Protein AF-A0AAW9DKW6-F1 (afdb_monomer_lite)

Structure (mmCIF, N/CA/C/O backbone):
data_AF-A0AAW9DKW6-F1
#
_entry.id   AF-A0AAW9DKW6-F1
#
loop_
_atom_site.group_PDB
_atom_site.id
_atom_site.type_symbol
_atom_site.label_atom_id
_atom_site.label_alt_id
_atom_site.label_comp_id
_atom_site.label_asym_id
_atom_site.label_entity_id
_atom_site.label_seq_id
_atom_site.pdbx_PDB_ins_code
_atom_site.Cartn_x
_atom_site.Cartn_y
_atom_site.Cartn_z
_atom_site.occupancy
_atom_site.B_iso_or_equiv
_atom_site.auth_seq_id
_atom_site.auth_comp_id
_atom_site.auth_asym_id
_atom_site.auth_atom_id
_atom_site.pdbx_PDB_model_num
ATOM 1 N N . GLY A 1 1 ? -43.221 49.849 -8.465 1.00 35.16 1 GLY A N 1
ATOM 2 C CA . GLY A 1 1 ? -44.286 48.982 -7.931 1.00 35.16 1 GLY A CA 1
ATOM 3 C C . GLY A 1 1 ? -44.093 47.607 -8.520 1.00 35.16 1 GLY A C 1
ATOM 4 O O . GLY A 1 1 ? -43.759 47.554 -9.694 1.00 35.16 1 GLY A O 1
ATOM 5 N N . SER A 1 2 ? -44.197 46.582 -7.673 1.00 43.12 2 SER A N 1
ATOM 6 C CA . SER A 1 2 ? -44.033 45.124 -7.861 1.00 43.12 2 SER A CA 1
ATOM 7 C C . SER A 1 2 ? -44.512 44.584 -9.226 1.00 43.12 2 SER A C 1
ATOM 9 O O . SER A 1 2 ? -45.374 45.193 -9.839 1.00 43.12 2 SER A O 1
ATOM 11 N N . GLU A 1 3 ? -43.976 43.495 -9.788 1.00 44.62 3 GLU A N 1
ATOM 12 C CA . GLU A 1 3 ? -44.210 42.110 -9.345 1.00 44.62 3 GLU A CA 1
ATOM 13 C C . GLU A 1 3 ? -43.127 41.133 -9.850 1.00 44.62 3 GLU A C 1
ATOM 15 O O . GLU A 1 3 ? -42.635 41.215 -10.976 1.00 44.62 3 GLU A O 1
ATOM 20 N N . THR A 1 4 ? -42.783 40.179 -8.987 1.00 47.16 4 THR A N 1
ATOM 21 C CA . THR A 1 4 ? -41.935 39.011 -9.230 1.00 47.16 4 THR A CA 1
ATOM 22 C C . THR A 1 4 ? -42.746 37.887 -9.883 1.00 47.16 4 THR A C 1
ATOM 24 O O . THR A 1 4 ? -43.877 37.618 -9.481 1.00 47.16 4 THR A O 1
ATOM 27 N N . LYS A 1 5 ? -42.165 37.173 -10.858 1.00 43.34 5 LYS A N 1
ATOM 28 C CA . LYS A 1 5 ? -42.719 35.906 -11.361 1.00 43.34 5 LYS A CA 1
ATOM 29 C C . LYS A 1 5 ? -41.907 34.735 -10.816 1.00 43.34 5 LYS A C 1
ATOM 31 O O . LYS A 1 5 ? -40.726 34.590 -11.113 1.00 43.34 5 LYS A O 1
ATOM 36 N N . TYR A 1 6 ? -42.584 33.930 -10.010 1.00 49.03 6 TYR A N 1
ATOM 37 C CA . TYR A 1 6 ? -42.158 32.635 -9.505 1.00 49.03 6 TYR A CA 1
ATOM 38 C C . TYR A 1 6 ? -41.868 31.662 -10.653 1.00 49.03 6 TYR A C 1
ATOM 40 O O . TYR A 1 6 ? -42.619 31.610 -11.630 1.00 49.03 6 TYR A O 1
ATOM 48 N N . SER A 1 7 ? -40.831 30.841 -10.510 1.00 51.28 7 SER A N 1
ATOM 49 C CA . SER A 1 7 ? -40.806 29.488 -11.072 1.00 51.28 7 SER A CA 1
ATOM 50 C C . SER A 1 7 ? -39.934 28.592 -10.200 1.00 51.28 7 SER A C 1
ATOM 52 O O . SER A 1 7 ? -38.796 28.914 -9.874 1.00 51.28 7 SER A O 1
ATOM 54 N N . GLU A 1 8 ? -40.573 27.511 -9.774 1.00 46.28 8 GLU A N 1
ATOM 55 C CA . GLU A 1 8 ? -40.138 26.464 -8.865 1.00 46.28 8 GLU A CA 1
ATOM 56 C C . GLU A 1 8 ? -38.987 25.627 -9.429 1.00 46.28 8 GLU A C 1
ATOM 58 O O . GLU A 1 8 ? -39.012 25.249 -10.597 1.00 46.28 8 GLU A O 1
ATOM 63 N N . THR A 1 9 ? -38.098 25.167 -8.551 1.00 47.16 9 THR A N 1
ATOM 64 C CA . THR A 1 9 ? -37.628 23.779 -8.616 1.00 47.16 9 THR A CA 1
ATOM 65 C C . THR A 1 9 ? -37.539 23.225 -7.207 1.00 47.16 9 THR A C 1
ATOM 67 O O . THR A 1 9 ? -36.734 23.666 -6.390 1.00 47.16 9 THR A O 1
ATOM 70 N N . LYS A 1 10 ? -38.412 22.251 -6.943 1.00 49.38 10 LYS A N 1
ATOM 71 C CA . LYS A 1 10 ? -38.338 21.346 -5.803 1.00 49.38 10 LYS A CA 1
ATOM 72 C C . LYS A 1 10 ? -37.020 20.580 -5.856 1.00 49.38 10 LYS A C 1
ATOM 74 O O . LYS A 1 10 ? -36.683 20.019 -6.895 1.00 49.38 10 LYS A O 1
ATOM 79 N N . GLY A 1 11 ? -36.317 20.525 -4.736 1.00 43.34 11 GLY A N 1
ATOM 80 C CA . GLY A 1 11 ? -35.066 19.791 -4.627 1.00 43.34 11 GLY A CA 1
ATOM 81 C C . GLY A 1 11 ? -34.689 19.593 -3.172 1.00 43.34 11 GLY A C 1
ATOM 82 O O . GLY A 1 11 ? -33.924 20.378 -2.636 1.00 43.34 11 GLY A O 1
ATOM 83 N N . SER A 1 12 ? -35.262 18.540 -2.585 1.00 47.69 12 SER A N 1
ATOM 84 C CA . SER A 1 12 ? -34.790 17.815 -1.398 1.00 47.69 12 SER A CA 1
ATOM 85 C C . SER A 1 12 ? -34.518 18.620 -0.121 1.00 47.69 12 SER A C 1
ATOM 87 O O . SER A 1 12 ? -33.441 19.184 0.054 1.00 47.69 12 SER A O 1
ATOM 89 N N . ASP A 1 13 ? -35.453 18.513 0.827 1.00 44.62 13 ASP A N 1
ATOM 90 C CA . ASP A 1 13 ? -35.159 18.559 2.262 1.00 44.62 13 ASP A CA 1
ATOM 91 C C . ASP A 1 13 ? -34.116 17.479 2.593 1.00 44.62 13 ASP A C 1
ATOM 93 O O . ASP A 1 13 ? -34.447 16.314 2.809 1.00 44.62 13 ASP A O 1
ATOM 97 N N . PHE A 1 14 ? -32.842 17.859 2.619 1.00 41.62 14 PHE A N 1
ATOM 98 C CA . PHE A 1 14 ? -31.867 17.204 3.479 1.00 41.62 14 PHE A CA 1
ATOM 99 C C . PHE A 1 14 ? -31.694 18.105 4.692 1.00 41.62 14 PHE A C 1
ATOM 101 O O . PHE A 1 14 ? -30.911 19.052 4.686 1.00 41.62 14 PHE A O 1
ATOM 108 N N . LEU A 1 15 ? -32.488 17.808 5.719 1.00 44.50 15 LEU A N 1
ATOM 109 C CA . LEU A 1 15 ? -32.246 18.256 7.081 1.00 44.50 15 LEU A CA 1
ATOM 110 C C . LEU A 1 15 ? -30.913 17.641 7.520 1.00 44.50 15 LEU A C 1
ATOM 112 O O . LEU A 1 15 ? -30.858 16.501 7.974 1.00 44.50 15 LEU A O 1
ATOM 116 N N . ILE A 1 16 ? -29.825 18.367 7.290 1.00 47.31 16 ILE A N 1
ATOM 117 C CA . ILE A 1 16 ? -28.571 18.135 7.994 1.00 47.31 16 ILE A CA 1
ATOM 118 C C . ILE A 1 16 ? -28.750 18.871 9.316 1.00 47.31 16 ILE A C 1
ATOM 120 O O . ILE A 1 16 ? -28.733 20.101 9.345 1.00 47.31 16 ILE A O 1
ATOM 124 N N . GLU A 1 17 ? -29.020 18.112 10.378 1.00 41.00 17 GLU A N 1
ATOM 125 C CA . GLU A 1 17 ? -28.865 18.593 11.749 1.00 41.00 17 GLU A CA 1
ATOM 126 C C . GLU A 1 17 ? -27.400 18.998 11.933 1.00 41.00 17 GLU A C 1
ATOM 128 O O . GLU A 1 17 ? -26.493 18.172 12.026 1.00 41.00 17 GLU A O 1
ATOM 133 N N . ASP A 1 18 ? -27.196 20.309 11.867 1.00 47.84 18 ASP A N 1
ATOM 134 C CA . ASP A 1 18 ? -25.997 21.024 12.264 1.00 47.84 18 ASP A CA 1
ATOM 135 C C . ASP A 1 18 ? -26.005 21.120 13.792 1.00 47.84 18 ASP A C 1
ATOM 137 O O . ASP A 1 18 ? -26.626 22.011 14.364 1.00 47.84 18 ASP A O 1
ATOM 141 N N . GLU A 1 19 ? -25.370 20.160 14.459 1.00 49.59 19 GLU A N 1
ATOM 142 C CA . GLU A 1 19 ? -25.037 20.274 15.877 1.00 49.59 19 GLU A CA 1
ATOM 143 C C . GLU A 1 19 ? -23.815 19.398 16.178 1.00 49.59 19 GLU A C 1
ATOM 145 O O . GLU A 1 19 ? -23.914 18.196 16.386 1.00 49.59 19 GLU A O 1
ATOM 150 N N . GLU A 1 20 ? -22.623 19.992 16.136 1.00 48.19 20 GLU A N 1
ATOM 151 C CA . GLU A 1 20 ? -21.885 20.190 17.383 1.00 48.19 20 GLU A CA 1
ATOM 152 C C . GLU A 1 20 ? -20.716 21.163 17.197 1.00 48.19 20 GLU A C 1
ATOM 154 O O . GLU A 1 20 ? -19.882 21.092 16.292 1.00 48.19 20 GLU A O 1
ATOM 1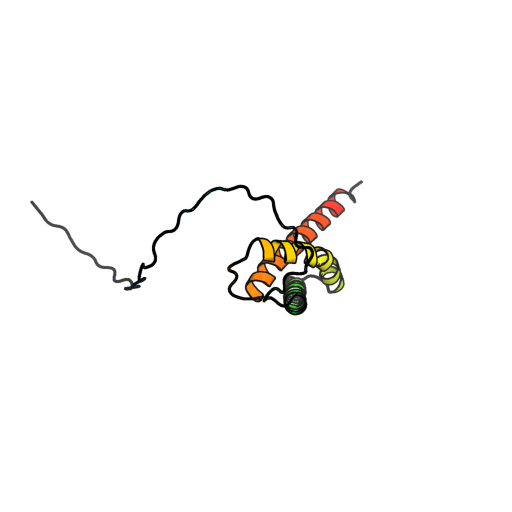59 N N . GLU A 1 21 ? -20.722 22.128 18.103 1.00 45.25 21 GLU A N 1
ATOM 160 C CA . GLU A 1 21 ? -19.835 23.261 18.205 1.00 45.25 21 GLU A CA 1
ATOM 161 C C . GLU A 1 21 ? -18.399 22.885 18.608 1.00 45.25 21 GLU A C 1
ATOM 163 O O . GLU A 1 21 ? -18.156 22.078 19.496 1.00 45.25 21 GLU A O 1
ATOM 168 N N . ARG A 1 22 ? -17.455 23.624 18.013 1.00 50.56 22 ARG A N 1
ATOM 169 C CA . ARG A 1 22 ? -16.296 24.271 18.660 1.00 50.56 22 ARG A CA 1
ATOM 170 C C . ARG A 1 22 ? -15.462 23.426 19.637 1.00 50.56 22 ARG A C 1
ATOM 172 O O . ARG A 1 22 ? -1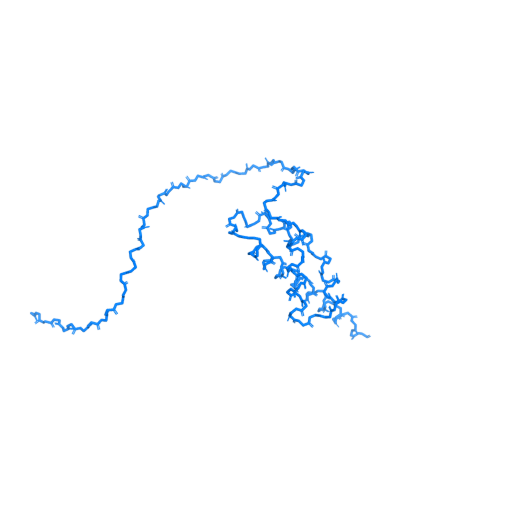5.809 23.281 20.801 1.00 50.56 22 ARG A O 1
ATOM 179 N N . GLN A 1 23 ? -14.204 23.205 19.255 1.00 39.22 23 GLN A N 1
ATOM 180 C CA . GLN A 1 23 ? -13.068 23.530 20.129 1.00 39.22 23 GLN A CA 1
ATOM 181 C C . GLN A 1 23 ? -11.820 23.848 19.290 1.00 39.22 23 GLN A C 1
ATOM 183 O O . GLN A 1 23 ? -11.132 22.969 18.781 1.00 39.22 23 GLN A O 1
ATOM 188 N N . GLN A 1 24 ? -11.552 25.149 19.136 1.00 46.97 24 GLN A N 1
ATOM 189 C CA . GLN A 1 24 ? -10.195 25.650 18.936 1.00 46.97 24 GLN A CA 1
ATOM 190 C C . GLN A 1 24 ? -9.420 25.380 20.224 1.00 46.97 24 GLN A C 1
ATOM 192 O O . GLN A 1 24 ? -9.861 25.834 21.280 1.00 46.97 24 GLN A O 1
ATOM 197 N N . VAL A 1 25 ? -8.274 24.708 20.144 1.00 41.38 25 VAL A N 1
ATOM 198 C CA . VAL A 1 25 ? -7.236 24.843 21.170 1.00 41.38 25 VAL A CA 1
ATOM 199 C C . VAL A 1 25 ? -5.850 24.581 20.583 1.00 41.38 25 VAL A C 1
ATOM 201 O O . VAL A 1 25 ? -5.556 23.494 20.099 1.00 41.38 25 VAL A O 1
ATOM 204 N N . ASP A 1 26 ? -5.059 25.648 20.655 1.00 37.72 26 ASP A N 1
ATOM 205 C CA . ASP A 1 26 ? -3.612 25.745 20.830 1.00 37.72 26 ASP A CA 1
ATOM 206 C C . ASP A 1 26 ? -2.649 24.943 19.940 1.00 37.72 26 ASP A C 1
ATOM 208 O O . ASP A 1 26 ? -2.352 23.766 20.138 1.00 37.72 26 ASP A O 1
ATOM 212 N N . GLU A 1 27 ? -1.987 25.713 19.076 1.00 49.94 27 GLU A N 1
ATOM 213 C CA . GLU A 1 27 ? -0.588 25.543 18.696 1.00 49.94 27 GLU A CA 1
ATOM 214 C C . GLU A 1 27 ? 0.297 25.361 19.944 1.00 49.94 27 GLU A C 1
ATOM 216 O O . GLU A 1 27 ? 0.705 26.336 20.576 1.00 49.94 27 GLU A O 1
ATOM 221 N N . LYS A 1 28 ? 0.650 24.119 20.291 1.00 40.00 28 LYS A N 1
ATOM 222 C CA . LYS A 1 28 ? 1.802 23.842 21.158 1.00 40.00 28 LYS A CA 1
ATOM 223 C C . LYS A 1 28 ? 2.639 22.719 20.578 1.00 40.00 28 LYS A C 1
ATOM 225 O O . LYS A 1 28 ? 2.232 21.567 20.499 1.00 40.00 28 LYS A O 1
ATOM 230 N N . GLN A 1 29 ? 3.830 23.127 20.155 1.00 50.75 29 GLN A N 1
ATOM 231 C CA . GLN A 1 29 ? 5.022 22.301 20.067 1.00 50.75 29 GLN A CA 1
ATOM 232 C C . GLN A 1 29 ? 5.095 21.399 21.303 1.00 50.75 29 GLN A C 1
ATOM 234 O O . GLN A 1 29 ? 5.356 21.876 22.403 1.00 50.75 29 GLN A O 1
ATOM 239 N N . GLU A 1 30 ? 4.891 20.104 21.108 1.00 42.16 30 GLU A N 1
ATOM 240 C CA . GLU A 1 30 ? 5.376 19.094 22.033 1.00 42.16 30 GLU A CA 1
ATOM 241 C C . GLU A 1 30 ? 6.250 18.138 21.224 1.00 42.16 30 GLU A C 1
ATOM 243 O O . GLU A 1 30 ? 5.783 17.228 20.539 1.00 42.16 30 GLU A O 1
ATOM 248 N N . GLU A 1 31 ? 7.566 18.368 21.297 1.00 61.25 31 GLU A N 1
ATOM 249 C CA . GLU A 1 31 ? 8.475 17.234 21.412 1.00 61.25 31 GLU A CA 1
ATOM 250 C C . GLU A 1 31 ? 7.874 16.308 22.470 1.00 61.25 31 GLU A C 1
ATOM 252 O O . GLU A 1 31 ? 7.593 16.79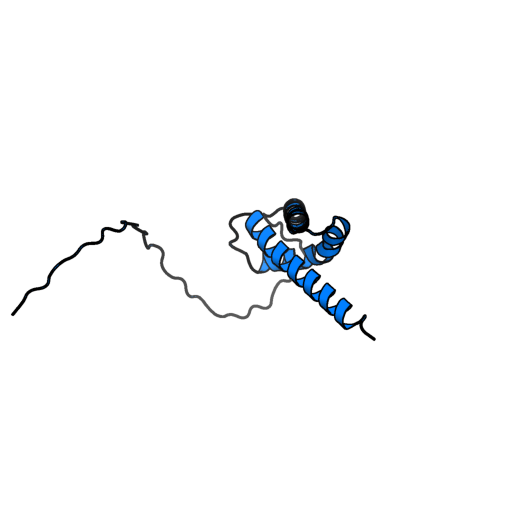5 23.560 1.00 61.25 31 GLU A O 1
ATOM 257 N N . ASN A 1 32 ? 7.618 15.036 22.155 1.00 43.47 32 ASN A N 1
ATOM 258 C CA . ASN A 1 32 ? 7.835 13.888 23.041 1.00 43.47 32 ASN A CA 1
ATOM 259 C C . ASN A 1 32 ? 7.155 12.604 22.521 1.00 43.47 32 ASN A C 1
ATOM 261 O O . ASN A 1 32 ? 6.047 12.605 21.996 1.00 43.47 32 ASN A O 1
ATOM 265 N N . PHE A 1 33 ? 7.853 11.495 22.786 1.00 46.16 33 PHE A N 1
ATOM 266 C CA . PHE A 1 33 ? 7.444 10.090 22.678 1.00 46.16 33 PHE A CA 1
ATOM 267 C C . PHE A 1 33 ? 7.458 9.455 21.280 1.00 46.16 33 PHE A C 1
ATOM 269 O O . PHE A 1 33 ? 6.437 9.054 20.729 1.00 46.16 33 PHE A O 1
ATOM 276 N N . THR A 1 34 ? 8.670 9.174 20.783 1.00 50.03 34 THR A N 1
ATOM 277 C CA . THR A 1 34 ? 8.888 8.009 19.910 1.00 50.03 34 THR A CA 1
ATOM 278 C C . THR A 1 34 ? 8.724 6.735 20.741 1.00 50.03 34 THR A C 1
ATOM 280 O O . THR A 1 34 ? 9.689 6.093 21.160 1.00 50.03 34 THR A O 1
ATOM 283 N N . SER A 1 35 ? 7.477 6.365 21.034 1.00 45.94 35 SER A N 1
ATOM 284 C CA . SER A 1 35 ? 7.212 5.034 21.563 1.00 45.94 35 SER A CA 1
ATOM 285 C C . SER A 1 35 ? 7.546 4.040 20.453 1.00 45.94 35 SER A C 1
ATOM 287 O O . SER A 1 35 ? 6.792 3.886 19.500 1.00 45.94 35 SER A O 1
ATOM 289 N N . LYS A 1 36 ? 8.705 3.377 20.551 1.00 52.97 36 LYS A N 1
ATOM 290 C CA . LYS A 1 36 ? 9.090 2.225 19.712 1.00 52.97 36 LYS A CA 1
ATOM 291 C C . LYS A 1 36 ? 8.307 0.964 20.100 1.00 52.97 36 LYS A C 1
ATOM 293 O O . LYS A 1 36 ? 8.851 -0.136 20.123 1.00 52.97 36 LYS A O 1
ATOM 298 N N . VAL A 1 37 ? 7.060 1.139 20.503 1.00 50.69 37 VAL A N 1
ATOM 299 C CA . VAL A 1 37 ? 6.123 0.055 20.731 1.00 50.69 37 VAL A CA 1
ATOM 300 C C . VAL A 1 37 ? 5.233 0.106 19.514 1.00 50.69 37 VAL A C 1
ATOM 302 O O . VAL A 1 37 ? 4.620 1.146 19.284 1.00 50.69 37 VAL A O 1
ATOM 305 N N . ASP A 1 38 ? 5.224 -0.972 18.730 1.00 55.19 38 ASP A N 1
ATOM 306 C CA . ASP A 1 38 ? 4.225 -1.189 17.686 1.00 55.19 38 ASP A CA 1
ATOM 307 C C . ASP A 1 38 ? 2.869 -0.918 18.338 1.00 55.19 38 ASP A C 1
ATOM 309 O O . ASP A 1 38 ? 2.392 -1.693 19.174 1.00 55.19 38 ASP A O 1
ATOM 313 N N . GLY A 1 39 ? 2.325 0.274 18.093 1.00 56.22 39 GLY A N 1
ATOM 314 C CA . GLY A 1 39 ? 1.058 0.668 18.672 1.00 56.22 39 GLY A CA 1
ATOM 315 C C . GLY A 1 39 ? 0.066 -0.355 18.169 1.00 56.22 39 GLY A C 1
ATOM 316 O O . GLY A 1 39 ? -0.015 -0.554 16.959 1.00 56.22 39 GLY A O 1
ATOM 317 N N . VAL A 1 40 ? -0.635 -1.038 19.078 1.00 60.72 40 VAL A N 1
ATOM 318 C CA . VAL A 1 40 ? -1.676 -1.993 18.695 1.00 60.72 40 VAL A CA 1
ATOM 319 C C . VAL A 1 40 ? -2.738 -1.200 17.948 1.00 60.72 40 VAL A C 1
ATOM 321 O O . VAL A 1 40 ? -3.614 -0.556 18.523 1.00 60.72 40 VAL A O 1
ATOM 324 N N . THR A 1 41 ? -2.575 -1.166 16.637 1.00 73.62 41 THR A N 1
ATOM 325 C CA . THR A 1 41 ? -3.462 -0.506 15.708 1.00 73.62 41 THR A CA 1
ATOM 326 C C . THR A 1 41 ? -4.683 -1.393 15.565 1.00 73.62 41 THR A C 1
ATOM 328 O O . THR A 1 41 ? -4.583 -2.614 15.470 1.00 73.62 41 THR A O 1
ATOM 331 N N . LYS A 1 42 ? -5.867 -0.777 15.544 1.00 85.19 42 LYS A N 1
ATOM 332 C CA . LYS A 1 42 ? -7.124 -1.492 15.277 1.00 85.19 42 LYS A CA 1
ATOM 333 C C . LYS A 1 42 ? -7.183 -2.073 13.857 1.00 85.19 42 LYS A C 1
ATOM 335 O O . LYS A 1 42 ? -8.125 -2.788 13.532 1.00 85.19 42 LYS A O 1
ATOM 340 N N . TYR A 1 43 ? -6.224 -1.716 13.005 1.00 90.31 43 TYR A N 1
ATOM 341 C CA . TYR A 1 43 ? -6.132 -2.176 11.633 1.00 90.31 43 TYR A CA 1
ATOM 342 C C . TYR A 1 43 ? -5.091 -3.282 11.517 1.00 90.31 43 TYR A C 1
ATOM 344 O O . TYR A 1 43 ? -3.901 -3.026 11.676 1.00 90.31 43 TYR A O 1
ATOM 352 N N . ASP A 1 44 ? -5.534 -4.492 11.198 1.00 93.31 44 ASP A N 1
ATOM 353 C CA . ASP A 1 44 ? -4.647 -5.631 10.985 1.00 93.31 44 ASP A CA 1
ATOM 354 C C . ASP A 1 44 ? -3.695 -5.368 9.803 1.00 93.31 44 ASP A C 1
ATOM 356 O O . ASP A 1 44 ? -4.116 -5.035 8.689 1.00 93.31 44 ASP A O 1
ATOM 360 N N . ARG A 1 45 ? -2.391 -5.477 10.075 1.00 95.50 45 ARG A N 1
ATOM 361 C CA . ARG A 1 45 ? -1.333 -5.208 9.101 1.00 95.50 45 ARG A CA 1
ATOM 362 C C . ARG A 1 45 ? -1.322 -6.234 7.972 1.00 95.50 45 ARG A C 1
ATOM 364 O O . ARG A 1 45 ? -1.136 -5.835 6.825 1.00 95.50 45 ARG A O 1
ATOM 371 N N . ASP A 1 46 ? -1.512 -7.512 8.277 1.00 96.56 46 ASP A N 1
ATOM 372 C CA . ASP A 1 46 ? -1.452 -8.598 7.297 1.00 96.56 46 ASP A CA 1
ATOM 373 C C . ASP A 1 46 ? -2.700 -8.596 6.409 1.00 96.56 46 ASP A C 1
ATOM 375 O O . ASP A 1 46 ? -2.606 -8.794 5.197 1.00 96.56 46 ASP A O 1
ATOM 379 N N . TYR A 1 47 ? -3.859 -8.259 6.980 1.00 97.38 47 TYR A N 1
ATOM 380 C CA . TYR A 1 47 ? -5.078 -8.020 6.210 1.00 97.38 47 TYR A CA 1
ATOM 381 C C . TYR A 1 47 ? -4.897 -6.864 5.216 1.00 97.38 47 TYR A C 1
ATOM 383 O O . TYR A 1 47 ? -5.175 -7.016 4.026 1.00 97.38 47 TYR A O 1
ATOM 391 N N . ILE A 1 48 ? -4.371 -5.722 5.672 1.00 98.06 48 ILE A N 1
ATOM 392 C CA . ILE A 1 48 ? -4.112 -4.569 4.795 1.00 98.06 48 ILE A CA 1
ATOM 393 C C . ILE A 1 48 ? -3.041 -4.891 3.752 1.00 98.06 48 ILE A C 1
ATOM 395 O O . ILE A 1 48 ? -3.177 -4.482 2.601 1.00 98.06 48 ILE A O 1
ATOM 399 N N . TRP A 1 49 ? -2.007 -5.649 4.120 1.00 98.50 49 TRP A N 1
ATOM 400 C CA . TRP A 1 49 ? -0.998 -6.128 3.178 1.00 98.50 49 TRP A CA 1
ATOM 401 C C . TRP A 1 49 ? -1.639 -6.925 2.038 1.00 98.50 49 TRP A C 1
ATOM 403 O O . TRP A 1 49 ? -1.353 -6.644 0.874 1.00 98.50 49 TRP A O 1
ATOM 413 N N . GLY A 1 50 ? -2.553 -7.847 2.362 1.00 98.25 50 GLY A N 1
ATOM 414 C CA . GLY A 1 50 ? -3.298 -8.634 1.378 1.00 98.25 50 GLY A CA 1
ATOM 415 C C . GLY A 1 50 ? -4.135 -7.764 0.440 1.00 98.25 50 GLY A C 1
ATOM 416 O O . GLY A 1 50 ? -4.011 -7.887 -0.775 1.00 98.25 50 GLY A O 1
ATOM 417 N N . LEU A 1 51 ? -4.904 -6.816 0.990 1.00 98.62 51 LEU A N 1
ATOM 418 C CA . LEU A 1 51 ? -5.714 -5.892 0.187 1.00 98.62 51 LEU A CA 1
ATOM 419 C C . LEU A 1 51 ? -4.864 -5.069 -0.789 1.00 98.62 51 LEU A C 1
ATOM 421 O O . LEU A 1 51 ? -5.216 -4.935 -1.960 1.00 98.62 51 LEU A O 1
ATOM 425 N N . VAL A 1 52 ? -3.740 -4.523 -0.322 1.00 98.69 52 VAL A N 1
ATOM 426 C CA . VAL A 1 52 ? -2.841 -3.720 -1.162 1.00 98.69 52 VAL A CA 1
ATOM 427 C C . VAL A 1 52 ? -2.199 -4.581 -2.250 1.00 98.69 52 VAL A C 1
ATOM 429 O O . VAL A 1 52 ? -2.125 -4.154 -3.404 1.00 98.69 52 VAL A O 1
ATOM 432 N N . HIS A 1 53 ? -1.757 -5.795 -1.909 1.00 98.62 53 HIS A N 1
ATOM 433 C CA . HIS A 1 53 ? -1.179 -6.728 -2.878 1.00 98.62 53 HIS A CA 1
ATOM 434 C C . HIS A 1 53 ? -2.190 -7.090 -3.972 1.00 98.62 53 HIS A C 1
ATOM 436 O O . HIS A 1 53 ? -1.891 -6.940 -5.162 1.00 98.62 53 HIS A O 1
ATOM 442 N N . ASP A 1 54 ? -3.414 -7.445 -3.584 1.00 98.56 54 ASP A N 1
ATOM 443 C CA . ASP A 1 54 ? -4.499 -7.758 -4.512 1.00 98.56 54 ASP A CA 1
ATOM 444 C C . ASP A 1 54 ? -4.832 -6.569 -5.422 1.00 98.56 54 ASP A C 1
ATOM 446 O O . ASP A 1 54 ? -5.004 -6.743 -6.631 1.00 98.56 54 ASP A O 1
ATOM 450 N N . GLN A 1 55 ? -4.865 -5.345 -4.885 1.00 98.31 55 GLN A N 1
ATOM 451 C CA . GLN A 1 55 ? -5.091 -4.133 -5.679 1.00 98.31 55 GLN A CA 1
ATOM 452 C C . GLN A 1 55 ? -3.977 -3.890 -6.708 1.00 98.31 55 GLN A C 1
ATOM 454 O O . GLN A 1 55 ? -4.265 -3.553 -7.858 1.00 98.31 55 GLN A O 1
ATOM 459 N N . LEU A 1 56 ? -2.707 -4.126 -6.357 1.00 98.12 56 LEU A N 1
ATOM 460 C CA . LEU A 1 56 ? -1.592 -4.040 -7.311 1.00 98.12 56 LEU A CA 1
ATOM 461 C C . LEU A 1 56 ? -1.773 -5.043 -8.454 1.00 98.12 56 LEU A C 1
ATOM 463 O O . LEU A 1 56 ? -1.624 -4.687 -9.626 1.00 98.12 56 LEU A O 1
ATOM 467 N N . ARG A 1 57 ? -2.168 -6.279 -8.133 1.00 98.00 57 ARG A N 1
ATOM 468 C CA . ARG A 1 57 ? -2.445 -7.327 -9.128 1.00 98.00 57 ARG A CA 1
ATOM 469 C C . ARG A 1 57 ? -3.610 -6.938 -10.042 1.00 98.00 57 ARG A C 1
ATOM 471 O O . ARG A 1 57 ? -3.499 -7.070 -11.259 1.00 98.00 57 ARG A O 1
ATOM 478 N N . GLN A 1 58 ? -4.690 -6.402 -9.476 1.00 97.75 58 GLN A N 1
ATOM 479 C CA . GLN A 1 58 ? -5.857 -5.923 -10.227 1.00 97.75 58 GLN A CA 1
ATOM 480 C C . GLN A 1 58 ? -5.537 -4.710 -11.111 1.00 97.75 58 GLN A C 1
ATOM 482 O O . GLN A 1 58 ? -6.123 -4.563 -12.180 1.00 97.75 58 GLN A O 1
ATOM 487 N N . SER A 1 59 ? -4.567 -3.878 -10.717 1.00 94.94 59 SER A N 1
ATOM 488 C CA . SER A 1 59 ? -4.089 -2.740 -11.516 1.00 94.94 59 SER A CA 1
ATOM 489 C C . SER A 1 59 ? -3.177 -3.140 -12.687 1.00 94.94 59 SER A C 1
ATOM 491 O O . SER A 1 59 ? -2.741 -2.285 -13.457 1.00 94.94 59 SER A O 1
ATOM 493 N N . GLY A 1 60 ? -2.909 -4.441 -12.848 1.00 95.56 60 GLY A N 1
ATOM 494 C CA . GLY A 1 60 ? -2.192 -5.006 -13.991 1.00 95.56 60 GLY A CA 1
ATOM 495 C C . GLY A 1 60 ? -0.7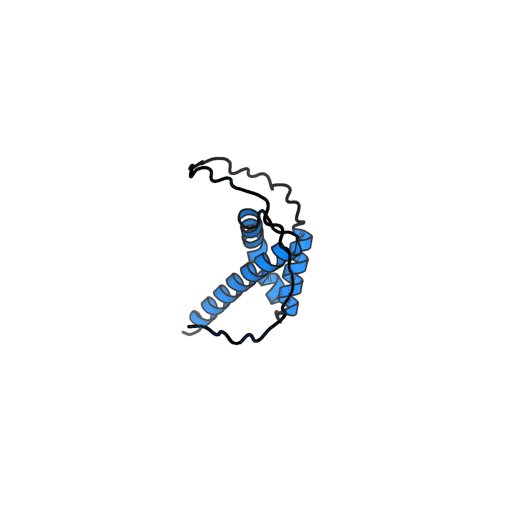26 -5.350 -13.727 1.00 95.56 60 GLY A C 1
ATOM 496 O O . GLY A 1 60 ? -0.024 -5.744 -14.660 1.00 95.56 60 GLY A O 1
ATOM 497 N N . LEU A 1 61 ? -0.242 -5.245 -12.484 1.00 96.44 61 LEU A N 1
ATOM 498 C CA . LEU A 1 61 ? 1.110 -5.688 -12.150 1.00 96.44 61 LEU A CA 1
ATOM 499 C C . LEU A 1 61 ? 1.196 -7.224 -12.158 1.00 96.44 61 LEU A C 1
ATOM 501 O O . LEU A 1 61 ? 0.315 -7.954 -11.683 1.00 96.44 61 LEU A O 1
ATOM 505 N N . SER A 1 62 ? 2.307 -7.736 -12.693 1.00 97.50 62 SER A N 1
ATOM 506 C CA . SER A 1 62 ? 2.648 -9.156 -12.580 1.00 97.50 62 SER A CA 1
ATOM 507 C C . SER A 1 62 ? 2.887 -9.536 -11.114 1.00 97.50 62 SER A C 1
ATOM 509 O O . SER A 1 62 ? 3.124 -8.669 -10.281 1.00 97.50 62 SER A O 1
ATOM 511 N N . GLN A 1 63 ? 2.856 -10.833 -10.790 1.00 97.00 63 GLN A N 1
ATOM 512 C CA . GLN A 1 63 ? 3.039 -11.301 -9.411 1.00 97.00 63 GLN A CA 1
ATOM 513 C C . GLN A 1 63 ? 4.361 -10.782 -8.843 1.00 97.00 63 GLN A C 1
ATOM 515 O O . GLN A 1 63 ? 4.379 -10.134 -7.806 1.00 97.00 63 GLN A O 1
ATOM 520 N N . SER A 1 64 ? 5.445 -10.975 -9.594 1.00 97.31 64 SER A N 1
ATOM 521 C CA . SER A 1 64 ? 6.780 -10.529 -9.206 1.00 97.31 64 SER A CA 1
ATOM 522 C C . SER A 1 64 ? 6.884 -9.007 -9.088 1.00 97.31 64 SER A C 1
ATOM 524 O O . SER A 1 64 ? 7.585 -8.517 -8.210 1.00 97.31 64 SER A O 1
ATOM 526 N N . ALA A 1 65 ? 6.195 -8.251 -9.952 1.00 96.88 65 ALA A N 1
ATOM 527 C CA . ALA A 1 65 ? 6.171 -6.793 -9.858 1.00 96.88 65 ALA A CA 1
ATOM 528 C C . ALA A 1 65 ? 5.394 -6.321 -8.621 1.00 96.88 65 ALA A C 1
ATOM 530 O O . ALA A 1 65 ? 5.855 -5.413 -7.937 1.00 96.88 65 ALA A O 1
ATOM 531 N N . SER A 1 66 ? 4.260 -6.953 -8.301 1.00 97.94 66 SER A N 1
ATOM 532 C CA . SER A 1 66 ? 3.509 -6.681 -7.073 1.00 97.94 66 SER A CA 1
ATOM 533 C C . SER A 1 66 ? 4.339 -7.008 -5.834 1.00 97.94 66 SER A C 1
ATOM 535 O O . SER A 1 66 ? 4.490 -6.149 -4.972 1.00 97.94 66 SER A O 1
ATOM 537 N N . ASP A 1 67 ? 4.949 -8.196 -5.775 1.00 97.62 67 ASP A N 1
ATOM 538 C CA . ASP A 1 67 ? 5.810 -8.613 -4.660 1.00 97.62 67 ASP A CA 1
ATOM 539 C C . ASP A 1 67 ? 6.960 -7.619 -4.443 1.00 97.62 67 ASP A C 1
ATOM 541 O O . ASP A 1 67 ? 7.273 -7.252 -3.311 1.00 97.62 67 ASP A O 1
ATOM 545 N N . TYR A 1 68 ? 7.555 -7.129 -5.534 1.00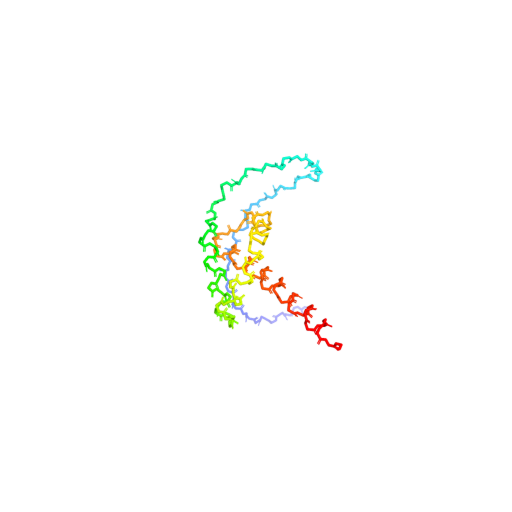 96.50 68 TYR A N 1
ATOM 546 C CA . TYR A 1 68 ? 8.613 -6.130 -5.465 1.00 96.50 68 TYR A CA 1
ATOM 547 C C . TYR A 1 68 ? 8.094 -4.748 -5.056 1.00 96.50 68 TYR A C 1
ATOM 549 O O . TYR A 1 68 ? 8.739 -4.068 -4.268 1.00 96.50 68 TYR A O 1
ATOM 557 N N . ALA A 1 69 ? 6.931 -4.309 -5.540 1.00 97.38 69 ALA A N 1
ATOM 558 C CA . ALA A 1 69 ? 6.340 -3.041 -5.114 1.00 97.38 69 ALA A CA 1
ATOM 559 C C . ALA A 1 69 ? 6.024 -3.041 -3.605 1.00 97.38 69 ALA A C 1
ATOM 561 O O . ALA A 1 69 ? 6.196 -2.020 -2.938 1.00 97.38 69 ALA A O 1
ATOM 562 N N . MET A 1 70 ? 5.660 -4.195 -3.034 1.00 98.31 70 MET A N 1
ATOM 563 C CA . MET A 1 70 ? 5.369 -4.331 -1.602 1.00 98.31 70 MET A CA 1
ATOM 564 C C . MET A 1 70 ? 6.563 -4.058 -0.674 1.00 98.31 70 MET A C 1
ATOM 566 O O . MET A 1 70 ? 6.353 -3.927 0.531 1.00 98.31 70 MET A O 1
ATOM 570 N N . ILE A 1 71 ? 7.789 -3.869 -1.182 1.00 97.81 71 ILE A N 1
ATOM 571 C CA . ILE A 1 71 ? 8.910 -3.377 -0.356 1.00 97.81 71 ILE A CA 1
ATOM 572 C C . ILE A 1 71 ? 8.601 -2.020 0.292 1.00 97.81 71 ILE A C 1
ATOM 574 O O . ILE A 1 71 ? 9.085 -1.740 1.384 1.00 97.81 71 ILE A O 1
ATOM 578 N N . TYR A 1 72 ? 7.767 -1.194 -0.350 1.00 98.25 72 TYR A N 1
ATOM 579 C CA . TYR A 1 72 ? 7.372 0.121 0.161 1.00 98.25 72 TYR A CA 1
ATOM 580 C C . TYR A 1 72 ? 6.225 0.050 1.176 1.00 98.25 72 TYR A C 1
ATOM 582 O O . TYR A 1 72 ? 5.853 1.068 1.756 1.00 98.25 72 TYR A O 1
ATOM 590 N N . PHE A 1 73 ? 5.636 -1.129 1.393 1.00 98.50 73 PHE A N 1
ATOM 591 C CA . PHE A 1 73 ? 4.423 -1.278 2.189 1.00 98.50 73 PHE A CA 1
ATOM 592 C C . PHE A 1 73 ? 4.589 -0.770 3.620 1.00 98.50 73 PHE A C 1
ATOM 594 O O . PHE A 1 73 ? 3.771 0.023 4.067 1.00 98.50 73 PHE A O 1
ATOM 601 N N . SER A 1 74 ? 5.633 -1.211 4.331 1.00 97.62 74 SER A N 1
ATOM 602 C CA . SER A 1 74 ? 5.805 -0.900 5.757 1.00 97.62 74 SER A CA 1
ATOM 603 C C . SER A 1 74 ? 5.839 0.605 6.010 1.00 97.62 74 SER A C 1
ATOM 605 O O . SER A 1 74 ? 5.101 1.099 6.859 1.00 97.62 74 SER A O 1
ATOM 607 N N . ASP A 1 75 ? 6.624 1.335 5.219 1.00 97.62 75 ASP A N 1
ATOM 608 C CA . ASP A 1 75 ? 6.768 2.785 5.351 1.00 97.62 75 ASP A CA 1
ATOM 609 C C . ASP A 1 75 ? 5.450 3.498 5.032 1.00 97.62 75 ASP A C 1
ATOM 611 O O . ASP A 1 75 ? 5.032 4.417 5.737 1.00 97.62 75 ASP A O 1
ATOM 615 N N . ARG A 1 76 ? 4.749 3.054 3.982 1.00 98.12 76 ARG A N 1
ATOM 616 C CA . ARG A 1 76 ? 3.467 3.645 3.580 1.00 98.12 76 ARG A CA 1
ATOM 617 C C . ARG A 1 76 ? 2.339 3.318 4.555 1.00 98.12 76 ARG A C 1
ATOM 619 O O . ARG A 1 76 ? 1.478 4.169 4.761 1.00 98.12 76 ARG A O 1
ATOM 626 N N . TYR A 1 77 ? 2.361 2.137 5.162 1.00 97.31 77 TYR A N 1
ATOM 627 C CA . TYR A 1 77 ? 1.440 1.721 6.215 1.00 97.31 77 TYR A CA 1
ATOM 628 C C . TYR A 1 77 ? 1.642 2.541 7.486 1.00 97.31 77 TYR A C 1
ATOM 630 O O . TYR A 1 77 ? 0.681 3.089 8.016 1.00 97.31 77 TYR A O 1
ATOM 638 N N . GLN A 1 78 ? 2.887 2.719 7.924 1.00 95.75 78 GLN A N 1
ATOM 639 C CA . GLN A 1 78 ? 3.186 3.557 9.081 1.00 95.75 78 GLN A CA 1
ATOM 640 C C . GLN A 1 78 ? 2.746 5.011 8.850 1.00 95.75 78 GLN A C 1
ATOM 642 O O . GLN A 1 78 ? 2.034 5.587 9.672 1.00 95.75 78 GLN A O 1
ATOM 647 N N . TYR A 1 79 ? 3.062 5.569 7.679 1.00 96.31 79 TYR A N 1
ATOM 648 C CA . TYR A 1 79 ? 2.630 6.914 7.295 1.00 96.31 79 TYR A CA 1
ATOM 649 C C . TYR A 1 79 ? 1.095 7.049 7.274 1.00 96.31 79 TYR A C 1
ATOM 651 O O . TYR A 1 79 ? 0.531 8.057 7.697 1.00 96.31 79 TYR A O 1
ATOM 659 N N . ALA A 1 80 ? 0.390 6.011 6.822 1.00 96.19 80 ALA A N 1
ATOM 660 C CA . ALA A 1 80 ? -1.065 5.964 6.859 1.00 96.19 80 ALA A CA 1
ATOM 661 C C . ALA A 1 80 ? -1.616 6.023 8.296 1.00 96.19 80 ALA A C 1
ATOM 663 O O . ALA A 1 80 ? -2.560 6.772 8.549 1.00 96.19 80 ALA A O 1
ATOM 664 N N . LEU A 1 81 ? -1.024 5.291 9.245 1.00 94.00 81 LEU A N 1
ATOM 665 C CA . LEU A 1 81 ? -1.447 5.311 10.651 1.00 94.00 81 LEU A CA 1
ATOM 666 C C . LEU A 1 81 ? -1.222 6.674 11.318 1.00 94.00 81 LEU A C 1
ATOM 668 O O . LEU A 1 81 ? -2.052 7.115 12.115 1.00 94.00 81 LEU A O 1
ATOM 672 N N . GLU A 1 82 ? -0.137 7.360 10.965 1.00 93.69 82 GLU A N 1
ATOM 673 C CA . GLU A 1 82 ? 0.193 8.689 11.492 1.00 93.69 82 GLU A CA 1
ATOM 674 C C . GLU A 1 82 ? -0.787 9.767 11.008 1.00 93.69 82 GLU A C 1
ATOM 676 O O . GLU A 1 82 ? -1.162 10.663 11.772 1.00 93.69 82 GLU A O 1
ATOM 681 N N . HIS A 1 83 ? -1.252 9.657 9.760 1.00 94.50 83 HIS A N 1
ATOM 682 C CA . HIS A 1 83 ? -2.033 10.704 9.099 1.00 94.50 83 HIS A CA 1
ATOM 683 C C . HIS A 1 83 ? -3.534 10.407 8.950 1.00 94.50 83 HIS A C 1
ATOM 685 O O . HIS A 1 83 ? -4.307 11.331 8.703 1.00 94.50 83 HIS A O 1
ATOM 691 N N . MET A 1 84 ? -3.991 9.166 9.150 1.00 92.94 84 MET A N 1
ATOM 692 C CA . MET A 1 84 ? -5.409 8.782 9.028 1.00 92.94 84 MET A CA 1
ATOM 693 C C . MET A 1 84 ? -6.014 8.286 10.343 1.00 92.94 84 MET A C 1
ATOM 695 O O . MET A 1 84 ? -6.654 7.233 10.420 1.00 92.94 84 MET A O 1
ATOM 699 N N . ARG A 1 85 ? -5.883 9.109 11.387 1.00 84.69 85 ARG A N 1
ATOM 700 C CA . ARG A 1 85 ? -6.416 8.835 12.737 1.00 84.69 85 ARG A CA 1
ATOM 701 C C . ARG A 1 85 ? -7.931 8.574 12.758 1.00 84.69 85 ARG A C 1
ATOM 703 O O . ARG A 1 85 ? -8.417 7.875 13.642 1.00 84.69 85 ARG A O 1
ATOM 710 N N . PHE A 1 86 ? -8.659 9.085 11.762 1.00 87.69 86 PHE A N 1
ATOM 711 C CA . PHE A 1 86 ? -10.118 8.980 11.639 1.00 87.69 86 PHE A CA 1
ATOM 712 C C . PHE A 1 86 ? -10.593 8.055 10.513 1.00 87.69 86 PHE A C 1
ATOM 714 O O . PHE A 1 86 ? -11.766 8.108 10.137 1.00 87.69 86 PHE A O 1
ATOM 721 N N . ALA A 1 87 ? -9.718 7.214 9.948 1.00 92.06 87 ALA A N 1
ATOM 722 C CA . ALA A 1 87 ? -10.173 6.238 8.964 1.00 92.06 87 ALA A CA 1
ATOM 723 C C . ALA A 1 87 ? -11.289 5.355 9.556 1.00 92.06 87 ALA A C 1
ATOM 725 O O . ALA A 1 87 ? -11.263 4.930 10.719 1.00 92.06 87 ALA A O 1
ATOM 726 N N . ARG A 1 88 ? -12.327 5.140 8.745 1.00 91.50 88 ARG A N 1
ATOM 727 C CA . ARG A 1 88 ? -13.538 4.427 9.171 1.00 91.50 88 ARG A CA 1
ATOM 728 C C . ARG A 1 88 ? -13.382 2.912 9.069 1.00 91.50 88 ARG A C 1
ATOM 730 O O . ARG A 1 88 ? -14.125 2.195 9.728 1.00 91.50 88 ARG A O 1
ATOM 737 N N . SER A 1 89 ? -12.419 2.432 8.281 1.00 94.81 89 SER A N 1
ATOM 738 C CA . SER A 1 89 ? -12.169 1.007 8.081 1.00 94.81 89 SER A CA 1
ATOM 739 C C . SER A 1 89 ? -10.731 0.725 7.634 1.00 94.81 89 SER A C 1
ATOM 741 O O . SER A 1 89 ? -9.982 1.644 7.288 1.00 94.81 89 SER A O 1
ATOM 743 N N . ALA A 1 90 ? -10.350 -0.554 7.653 1.00 94.75 90 ALA A N 1
ATOM 744 C CA . ALA A 1 90 ? -9.051 -1.014 7.173 1.00 94.75 90 ALA A CA 1
ATOM 745 C C . ALA A 1 90 ? -8.901 -0.837 5.653 1.00 94.75 90 ALA A C 1
ATOM 747 O O . ALA A 1 90 ? -7.805 -0.560 5.183 1.00 94.75 90 ALA A O 1
ATOM 748 N N . GLU A 1 91 ? -9.993 -0.917 4.892 1.00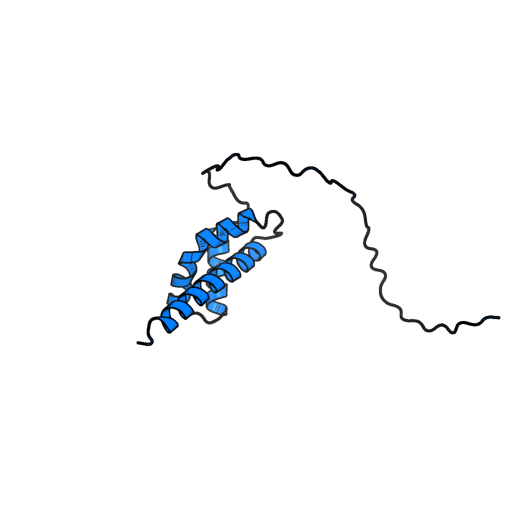 97.00 91 GLU A N 1
ATOM 749 C CA . GLU A 1 91 ? -10.014 -0.710 3.440 1.00 97.00 91 GLU A CA 1
ATOM 750 C C . GLU A 1 91 ? -9.616 0.723 3.069 1.00 97.00 91 GLU A C 1
ATOM 752 O O . GLU A 1 91 ? -8.849 0.916 2.131 1.00 97.00 91 GLU A O 1
ATOM 757 N N . VAL A 1 92 ? -10.059 1.723 3.842 1.00 97.44 92 VAL A N 1
ATOM 758 C CA . VAL A 1 92 ? -9.642 3.125 3.645 1.00 97.44 92 VAL A CA 1
ATOM 759 C C . VAL A 1 92 ? -8.139 3.283 3.883 1.00 97.44 92 VAL A C 1
ATOM 761 O O . VAL A 1 92 ? -7.455 3.980 3.134 1.00 97.44 92 VAL A O 1
ATOM 764 N N . ILE A 1 93 ? -7.605 2.611 4.910 1.00 97.56 93 ILE A N 1
ATOM 765 C CA . ILE A 1 93 ? -6.159 2.581 5.145 1.00 97.56 93 ILE A CA 1
ATOM 766 C C . ILE A 1 93 ? -5.451 1.897 3.971 1.00 97.56 93 ILE A C 1
ATOM 768 O O . ILE A 1 93 ? -4.484 2.444 3.447 1.00 97.56 93 ILE A O 1
ATOM 772 N N . ALA A 1 94 ? -5.943 0.740 3.526 1.00 98.12 94 ALA A N 1
ATOM 773 C CA . ALA A 1 94 ? -5.364 -0.018 2.424 1.00 98.12 94 ALA A CA 1
ATOM 774 C C . ALA A 1 94 ? -5.316 0.794 1.124 1.00 98.12 94 ALA A C 1
ATOM 776 O O . ALA A 1 94 ? -4.267 0.845 0.495 1.00 98.12 94 ALA A O 1
ATOM 777 N N . GLU A 1 95 ? -6.386 1.502 0.763 1.00 98.12 95 GLU A N 1
ATOM 778 C CA . GLU A 1 95 ? -6.427 2.344 -0.439 1.00 98.12 95 GLU A CA 1
ATOM 779 C C . GLU A 1 95 ? -5.350 3.439 -0.413 1.00 98.12 95 GLU A C 1
ATOM 781 O O . GLU A 1 95 ? -4.625 3.668 -1.386 1.00 98.12 95 GLU A O 1
ATOM 786 N N . TYR A 1 96 ? -5.183 4.101 0.729 1.00 98.12 96 TYR A N 1
ATOM 787 C CA . TYR A 1 96 ? -4.143 5.109 0.883 1.00 98.12 96 TYR A CA 1
ATOM 788 C C . TYR A 1 96 ? -2.732 4.508 0.807 1.00 98.12 96 TYR A C 1
ATOM 790 O O . TYR A 1 96 ? -1.832 5.081 0.182 1.00 98.12 96 TYR A O 1
ATOM 798 N N . VAL A 1 97 ? -2.525 3.355 1.449 1.00 98.44 97 VAL A N 1
ATOM 799 C CA . VAL A 1 97 ? -1.248 2.633 1.415 1.00 98.44 97 VAL A CA 1
ATOM 800 C C . VAL A 1 97 ? -0.931 2.204 -0.013 1.00 98.44 97 VAL A C 1
ATOM 802 O O . VAL A 1 97 ? 0.182 2.451 -0.471 1.00 98.44 97 VAL A O 1
ATOM 805 N N . PHE A 1 98 ? -1.909 1.665 -0.740 1.00 98.62 98 PHE A N 1
ATOM 806 C CA . PHE A 1 98 ? -1.807 1.301 -2.151 1.00 98.62 98 PHE A CA 1
ATOM 807 C C . PHE A 1 98 ? -1.358 2.482 -3.012 1.00 98.62 98 PHE A C 1
ATOM 809 O O . PHE A 1 98 ? -0.358 2.371 -3.723 1.00 98.62 98 PHE A O 1
ATOM 816 N N . ASN A 1 99 ? -2.011 3.640 -2.884 1.00 98.31 99 ASN A N 1
ATOM 817 C CA . ASN A 1 99 ? -1.621 4.853 -3.611 1.00 98.31 99 ASN A CA 1
ATOM 818 C C . ASN A 1 99 ? -0.172 5.261 -3.304 1.00 98.31 99 ASN A C 1
ATOM 820 O O . ASN A 1 99 ? 0.581 5.675 -4.189 1.00 98.31 99 ASN A O 1
ATOM 824 N N . GLY A 1 100 ? 0.238 5.106 -2.047 1.00 98.12 100 GLY A N 1
ATOM 825 C CA . GLY A 1 100 ? 1.613 5.307 -1.615 1.00 98.12 100 GLY A CA 1
ATOM 826 C C . GLY A 1 100 ? 2.609 4.355 -2.276 1.00 98.12 100 GLY A C 1
ATOM 827 O O . GLY A 1 100 ? 3.609 4.800 -2.838 1.00 98.12 100 GLY A O 1
ATOM 828 N N . VAL A 1 101 ? 2.325 3.055 -2.218 1.00 98.56 101 VAL A N 1
ATOM 829 C CA . VAL A 1 101 ? 3.174 1.992 -2.768 1.00 98.56 101 VAL A CA 1
ATOM 830 C C . VAL A 1 101 ? 3.312 2.140 -4.282 1.00 98.56 101 VAL A C 1
ATOM 832 O O . VAL A 1 101 ? 4.428 2.147 -4.804 1.00 98.56 101 VAL A O 1
ATOM 835 N N . LEU A 1 102 ? 2.197 2.336 -4.988 1.00 97.56 102 LEU A N 1
ATOM 836 C CA . LEU A 1 102 ? 2.186 2.506 -6.439 1.00 97.56 102 LEU A CA 1
ATOM 837 C C . LEU A 1 102 ? 2.977 3.749 -6.869 1.00 97.56 102 LEU A C 1
ATOM 839 O O . LEU A 1 102 ? 3.690 3.720 -7.878 1.00 97.56 102 LEU A O 1
ATOM 843 N N . SER A 1 103 ? 2.895 4.832 -6.092 1.00 97.12 103 SER A N 1
ATOM 844 C CA . SER A 1 103 ? 3.658 6.057 -6.339 1.00 97.12 103 SER A CA 1
ATOM 845 C C . SER A 1 103 ? 5.167 5.825 -6.230 1.00 97.12 103 SER A C 1
ATOM 847 O O . SER A 1 103 ? 5.904 6.201 -7.144 1.00 97.12 103 SER A O 1
ATOM 849 N N . GLU A 1 104 ? 5.640 5.169 -5.166 1.00 97.12 104 GLU A N 1
ATOM 850 C CA . GLU A 1 104 ? 7.068 4.857 -4.996 1.00 97.12 104 GLU A CA 1
ATOM 851 C C . GLU A 1 104 ? 7.585 3.898 -6.072 1.00 97.12 104 GLU A C 1
ATOM 853 O O . GLU A 1 104 ? 8.611 4.166 -6.704 1.00 97.12 104 GLU A O 1
ATOM 858 N N . TRP A 1 105 ? 6.821 2.849 -6.379 1.00 94.56 105 TRP A N 1
ATOM 859 C CA . TRP A 1 105 ? 7.137 1.926 -7.467 1.00 94.56 105 TRP A CA 1
ATOM 860 C C . TRP A 1 105 ? 7.288 2.647 -8.816 1.00 94.56 105 TRP A C 1
ATOM 862 O O . TRP A 1 105 ? 8.297 2.500 -9.510 1.00 94.56 105 TRP A O 1
ATOM 872 N N . THR A 1 106 ? 6.330 3.505 -9.170 1.00 93.56 106 THR A N 1
ATOM 873 C CA . THR A 1 106 ? 6.345 4.232 -10.451 1.00 93.56 106 THR A CA 1
ATOM 874 C C . THR A 1 106 ? 7.475 5.266 -10.518 1.00 93.56 106 THR A C 1
ATOM 876 O O . THR A 1 106 ? 8.055 5.506 -11.582 1.00 93.56 106 THR A O 1
ATOM 879 N N . LYS A 1 107 ? 7.830 5.899 -9.390 1.00 94.69 107 LYS A N 1
ATOM 880 C CA . LYS A 1 107 ? 9.018 6.767 -9.307 1.00 94.69 107 LYS A CA 1
ATOM 881 C C . LYS A 1 107 ? 10.292 5.971 -9.580 1.00 94.69 107 LYS A C 1
ATOM 883 O O . LYS A 1 107 ? 11.154 6.455 -10.315 1.00 94.69 107 LYS A O 1
ATOM 888 N N . GLN A 1 108 ? 10.407 4.773 -9.014 1.00 91.12 108 GLN A N 1
ATOM 889 C CA . GLN A 1 108 ? 11.571 3.916 -9.202 1.00 91.12 108 GLN A CA 1
ATOM 890 C C . GLN A 1 108 ? 11.702 3.431 -10.650 1.00 91.12 108 GLN A C 1
ATOM 892 O O . GLN A 1 108 ? 12.809 3.447 -11.189 1.00 91.12 108 GLN A O 1
ATOM 897 N N . LEU A 1 109 ? 10.592 3.069 -11.302 1.00 90.00 109 LEU A N 1
ATOM 898 C CA . LEU A 1 109 ? 10.587 2.665 -12.711 1.00 90.00 109 LEU A CA 1
ATOM 899 C C . LEU A 1 109 ? 11.131 3.781 -13.615 1.00 90.00 109 LEU A C 1
ATOM 901 O O . LEU A 1 109 ? 12.096 3.567 -14.346 1.00 90.00 109 LEU A O 1
ATOM 905 N N . ARG A 1 110 ? 10.616 5.009 -13.464 1.00 91.44 110 ARG A N 1
ATOM 906 C CA . ARG A 1 110 ? 11.096 6.167 -14.242 1.00 91.44 110 ARG A CA 1
ATOM 907 C C . ARG A 1 110 ? 12.576 6.469 -14.029 1.00 91.44 110 ARG A C 1
ATOM 909 O O . ARG A 1 110 ? 13.270 6.867 -14.957 1.00 91.44 110 ARG A O 1
ATOM 916 N N . ARG A 1 111 ? 13.093 6.291 -12.809 1.00 90.56 111 ARG A N 1
ATOM 917 C CA . ARG A 1 111 ? 14.527 6.486 -12.535 1.00 90.56 111 ARG A CA 1
ATOM 918 C C . ARG A 1 111 ? 15.402 5.459 -13.250 1.00 90.56 111 ARG A C 1
ATOM 920 O O . ARG A 1 111 ? 16.537 5.788 -13.578 1.00 90.56 111 ARG A O 1
ATOM 927 N N . GLN A 1 112 ? 14.911 4.237 -13.449 1.00 84.75 112 GLN A N 1
ATOM 928 C CA . GLN A 1 112 ? 15.639 3.197 -14.177 1.00 84.75 112 GLN A CA 1
ATOM 929 C C . GLN A 1 112 ? 15.629 3.457 -15.683 1.00 84.75 112 GLN A C 1
ATOM 931 O O . GLN A 1 112 ? 16.681 3.363 -16.306 1.00 84.75 112 GLN A O 1
ATOM 936 N N . GLU A 1 113 ? 14.492 3.875 -16.243 1.00 83.56 113 GLU A N 1
ATOM 937 C CA . GLU A 1 113 ? 14.387 4.250 -17.662 1.00 83.56 113 GLU A CA 1
ATOM 938 C C . GLU A 1 113 ? 15.348 5.389 -18.028 1.00 83.56 113 GLU A C 1
ATOM 940 O O . GLU A 1 113 ? 16.029 5.321 -19.044 1.00 83.56 113 GLU A O 1
ATOM 945 N N . VAL A 1 114 ? 15.475 6.402 -17.164 1.00 77.81 114 VAL A N 1
ATOM 946 C CA . VAL A 1 114 ? 16.404 7.527 -17.377 1.00 77.81 114 VAL A CA 1
ATOM 947 C C . VAL A 1 114 ? 17.877 7.104 -17.281 1.00 77.81 114 VAL A C 1
ATOM 949 O O . VAL A 1 114 ? 18.726 7.725 -17.908 1.00 77.81 114 VAL A O 1
ATOM 952 N N . LYS A 1 115 ? 18.205 6.065 -16.503 1.00 70.56 115 LYS A N 1
ATOM 953 C CA . LYS A 1 115 ? 19.591 5.598 -16.303 1.00 70.56 115 LYS A CA 1
ATOM 954 C C . LYS A 1 115 ? 20.060 4.562 -17.327 1.00 70.56 115 LYS A C 1
ATOM 956 O O . LYS A 1 115 ? 21.258 4.334 -17.423 1.00 70.56 115 LYS A O 1
ATOM 961 N N . GLY A 1 116 ? 19.146 3.903 -18.038 1.00 59.06 116 GLY A N 1
ATOM 962 C CA . GLY A 1 116 ? 19.464 2.868 -19.029 1.00 59.06 116 GLY A CA 1
ATOM 963 C C . GLY A 1 116 ? 19.638 3.385 -20.461 1.00 59.06 116 GLY A C 1
ATOM 964 O O . GLY A 1 116 ? 19.638 2.575 -21.381 1.00 59.06 116 GLY A O 1
ATOM 965 N N . GLY A 1 117 ? 19.705 4.706 -20.652 1.00 59.03 117 GLY A N 1
ATOM 966 C CA . GLY A 1 117 ? 19.692 5.365 -21.962 1.00 59.03 117 GLY A CA 1
ATOM 967 C C . GLY A 1 117 ? 21.038 5.890 -22.475 1.00 59.03 117 GLY A C 1
ATOM 968 O O . GLY A 1 117 ? 21.007 6.732 -23.369 1.00 59.03 117 GLY A O 1
ATOM 969 N N . ASP A 1 118 ? 22.171 5.439 -21.925 1.00 44.69 118 ASP A N 1
ATOM 970 C CA . ASP A 1 118 ? 23.533 5.775 -22.394 1.00 44.69 118 ASP A CA 1
ATOM 971 C C . ASP A 1 118 ? 24.157 4.646 -23.234 1.00 44.69 118 ASP A C 1
ATOM 973 O O . ASP A 1 118 ? 24.109 3.473 -22.787 1.00 44.69 118 ASP A O 1
#

Sequence (118 aa):
GSETKYSETKGSDFLIEDEEERQQVDEKQEENFTSKVDGVTKYDRDYIWGLVHDQLRQSGLSQSASDYAMIYFSDRYQYALEHMRFARSAEVIAEYVFNGVLSEWTKQLRRQEVKGGD

Foldseek 3Di:
DDDDDDDDDDDDDPPPPDDDDDDDDDDDDDPDDPPPPPPPDPADLVVLLVLLLVVCVVVPDDNVLSVVLCVCQVVLLVVLVVPCVPDPHNVSSSVSSSVVSVVVSVVVVVVVVVVVPD

pLDDT: mean 77.5, std 23.44, range [35.16, 98.69]

Secondary structure (DSSP, 8-state):
------------------------------------S----SS-HHHHHHHHHHHHHHTT--HHHHHHHGGGHHHHHHHHHHH-TT-SSHHHHHHHHHHHHHHHHHHHHHHHHHHS--

Organism: Streptococcus suis (NCBI:txid1307)

Radius of gyration: 23.63 Å; chains: 1; bounding box: 68×60×45 Å